Protein AF-A0A970T139-F1 (afdb_monomer_lite)

Sequence (99 aa):
MDFTPSQISKIIERIVCKEDGLNTILKLTLETLMKAKRTEYKHLTRDYSNGYRSRKAFGNKQMLELQAPHTRNGGLYPVILGLLKKPGTRSPELRLPFI

Foldseek 3Di:
DDDDPVRVVVVLVVQCPDVCSQVVVVQVVLQVVLVVVVVVVCVVPVFPQDAWDWDWFDTVVDIDTHTHGDGPVCLDDSVVSVVRDDPPDDDPDPPPPPD

Radius of gyration: 15.42 Å; chains: 1; bounding box: 31×28×39 Å

Structure (mmCIF, N/CA/C/O backbone):
data_AF-A0A970T139-F1
#
_entry.id   AF-A0A970T139-F1
#
loop_
_atom_site.group_PDB
_atom_site.id
_atom_site.type_symbol
_atom_site.label_atom_id
_atom_site.label_alt_id
_atom_site.label_comp_id
_atom_site.label_asym_id
_atom_site.label_entity_id
_atom_site.label_seq_id
_atom_site.pdbx_PDB_ins_code
_atom_site.Cartn_x
_atom_site.Cartn_y
_atom_site.Cartn_z
_atom_site.occupancy
_atom_site.B_iso_or_equiv
_atom_site.auth_seq_id
_atom_site.auth_comp_id
_atom_site.auth_asym_id
_atom_site.auth_atom_id
_atom_site.pdbx_PDB_model_num
ATOM 1 N N . MET A 1 1 ? 15.319 10.462 5.487 1.00 62.31 1 MET A N 1
ATOM 2 C CA . MET A 1 1 ? 15.300 10.303 6.954 1.00 62.31 1 MET A CA 1
ATOM 3 C C . MET A 1 1 ? 14.750 8.920 7.194 1.00 62.31 1 MET A C 1
ATOM 5 O O . MET A 1 1 ? 13.620 8.671 6.785 1.00 62.31 1 MET A O 1
ATOM 9 N N . ASP A 1 2 ? 15.564 8.028 7.746 1.00 83.25 2 ASP A N 1
ATOM 10 C CA . ASP A 1 2 ? 15.207 6.615 7.851 1.00 83.25 2 ASP A CA 1
ATOM 11 C C . ASP A 1 2 ? 14.676 6.347 9.258 1.00 83.25 2 ASP A C 1
ATOM 13 O O . ASP A 1 2 ? 15.354 6.602 10.253 1.00 83.25 2 ASP A O 1
ATOM 17 N N . PHE A 1 3 ? 13.424 5.898 9.344 1.00 90.25 3 PHE A N 1
ATOM 18 C CA . PHE A 1 3 ? 12.807 5.527 10.614 1.00 90.25 3 PHE A CA 1
ATOM 19 C C . PHE A 1 3 ? 13.277 4.135 11.032 1.00 90.25 3 PHE A C 1
ATOM 21 O O . PHE A 1 3 ? 13.355 3.223 10.207 1.00 90.25 3 PHE A O 1
ATOM 28 N N . THR A 1 4 ? 13.523 3.938 12.326 1.00 95.75 4 THR A N 1
ATOM 29 C CA . THR A 1 4 ? 13.760 2.588 12.849 1.00 95.75 4 THR A CA 1
ATOM 30 C C . THR A 1 4 ? 12.471 1.762 12.780 1.00 95.75 4 THR A C 1
ATOM 32 O O . THR A 1 4 ? 11.374 2.327 12.871 1.00 95.75 4 THR A O 1
ATOM 35 N N . PRO A 1 5 ? 12.552 0.421 12.705 1.00 92.94 5 PRO A N 1
ATOM 36 C CA . PRO A 1 5 ? 11.362 -0.431 12.727 1.00 92.94 5 PRO A CA 1
ATOM 37 C C . PRO A 1 5 ? 10.439 -0.148 13.923 1.00 92.94 5 PRO A C 1
ATOM 39 O O . PRO A 1 5 ? 9.222 -0.109 13.776 1.00 92.94 5 PRO A O 1
ATOM 42 N N . SER A 1 6 ? 11.012 0.148 15.096 1.00 94.50 6 SER A N 1
ATOM 43 C CA . SER A 1 6 ? 10.252 0.518 16.299 1.00 94.50 6 SER A CA 1
ATOM 44 C C . SER A 1 6 ? 9.479 1.834 16.133 1.00 94.50 6 SER A C 1
ATOM 46 O O . SER A 1 6 ? 8.323 1.938 16.546 1.00 94.50 6 SER A O 1
ATOM 48 N N . GLN A 1 7 ? 10.090 2.841 15.500 1.00 95.88 7 GLN A N 1
ATOM 49 C CA . GLN A 1 7 ? 9.423 4.111 15.206 1.00 95.88 7 GLN A CA 1
ATOM 50 C C . GLN A 1 7 ? 8.287 3.920 14.198 1.00 95.88 7 GLN A C 1
ATOM 52 O O . GLN A 1 7 ? 7.205 4.466 14.403 1.00 95.88 7 GLN A O 1
ATOM 57 N N . ILE A 1 8 ? 8.504 3.105 13.161 1.00 94.31 8 ILE A N 1
ATOM 58 C CA . ILE A 1 8 ? 7.476 2.768 12.167 1.00 94.31 8 ILE A CA 1
ATOM 59 C C . ILE A 1 8 ? 6.281 2.098 12.851 1.00 94.31 8 ILE A C 1
ATOM 61 O O . ILE A 1 8 ? 5.151 2.547 12.667 1.00 94.31 8 ILE A O 1
ATOM 65 N N . SER A 1 9 ? 6.519 1.092 13.696 1.00 94.56 9 SER A N 1
ATOM 66 C CA . SER A 1 9 ? 5.447 0.401 14.422 1.00 94.56 9 SER A CA 1
ATOM 67 C C . SER A 1 9 ? 4.630 1.352 15.296 1.00 94.56 9 SER A C 1
ATOM 69 O O . SER A 1 9 ? 3.404 1.334 15.227 1.00 94.56 9 SER A O 1
ATOM 71 N N . LYS A 1 10 ? 5.283 2.252 16.045 1.00 95.56 10 LYS A N 1
ATOM 72 C CA . LYS A 1 10 ? 4.585 3.262 16.864 1.00 95.56 10 LYS A CA 1
ATOM 73 C C . LYS A 1 10 ? 3.754 4.236 16.028 1.00 95.56 10 LYS A C 1
ATOM 75 O O . LYS A 1 10 ? 2.688 4.669 16.462 1.00 95.56 10 LYS A O 1
ATOM 80 N N . ILE A 1 11 ? 4.238 4.618 14.846 1.00 94.62 11 ILE A N 1
ATOM 81 C CA . ILE A 1 11 ? 3.490 5.485 13.927 1.00 94.62 11 ILE A CA 1
ATOM 82 C C . ILE A 1 11 ? 2.252 4.749 13.408 1.00 94.62 11 ILE A C 1
ATOM 84 O O . ILE A 1 11 ? 1.162 5.317 13.436 1.00 94.62 11 ILE A O 1
ATOM 88 N N . ILE A 1 12 ? 2.404 3.492 12.983 1.00 94.56 12 ILE A N 1
ATOM 89 C CA . ILE A 1 12 ? 1.291 2.669 12.497 1.00 94.56 12 ILE A CA 1
ATOM 90 C C . ILE A 1 12 ? 0.242 2.497 13.596 1.00 94.56 12 ILE A C 1
ATOM 92 O O . ILE A 1 12 ? -0.928 2.767 13.349 1.00 94.56 12 ILE A O 1
ATOM 96 N N . GLU A 1 13 ? 0.648 2.133 14.813 1.00 94.94 13 GLU A N 1
ATOM 97 C CA . GLU A 1 13 ? -0.250 1.975 15.963 1.00 94.94 13 GLU A CA 1
ATOM 98 C C . GLU A 1 13 ? -1.070 3.248 16.220 1.00 94.94 13 GLU A C 1
ATOM 100 O O . GLU A 1 13 ? -2.299 3.207 16.285 1.00 94.94 13 GLU A O 1
ATOM 105 N N . ARG A 1 14 ? -0.410 4.413 16.249 1.00 95.19 14 ARG A N 1
ATOM 106 C CA . ARG A 1 14 ? -1.086 5.711 16.411 1.00 95.19 14 ARG A CA 1
ATOM 107 C C . ARG A 1 14 ? -2.090 6.017 15.304 1.00 95.19 14 ARG A C 1
ATOM 109 O O . ARG A 1 14 ? -3.068 6.710 15.567 1.00 95.19 14 ARG A O 1
ATOM 116 N N . ILE A 1 15 ? -1.834 5.579 14.072 1.00 94.94 15 ILE A N 1
ATOM 117 C CA . ILE A 1 15 ? -2.753 5.788 12.947 1.00 94.94 15 ILE A CA 1
ATOM 118 C C . ILE A 1 15 ? -3.930 4.822 13.049 1.00 94.94 15 ILE A C 1
ATOM 120 O O . ILE A 1 15 ? -5.064 5.255 12.883 1.00 94.94 15 ILE A O 1
ATOM 124 N N . VAL A 1 16 ? -3.681 3.548 13.359 1.00 94.06 16 VAL A N 1
ATOM 125 C CA . VAL A 1 16 ? -4.719 2.512 13.466 1.00 94.06 16 VAL A CA 1
ATOM 126 C C . VAL A 1 16 ? -5.733 2.832 14.564 1.00 94.06 16 VAL A C 1
ATOM 128 O O . VAL A 1 16 ? -6.916 2.576 14.367 1.0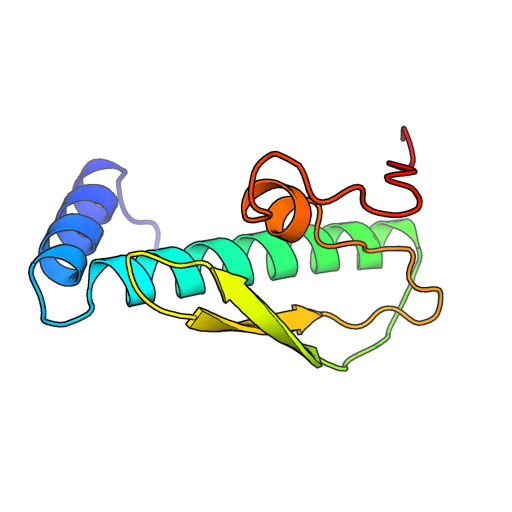0 94.06 16 VAL A O 1
ATOM 131 N N . CYS A 1 17 ? -5.302 3.436 15.675 1.00 93.62 17 CYS A N 1
ATOM 132 C CA . CYS A 1 17 ? -6.190 3.838 16.771 1.00 93.62 17 CYS A CA 1
ATOM 133 C C . CYS A 1 17 ? -7.122 5.021 16.438 1.00 93.62 17 CYS A C 1
ATOM 135 O O . CYS A 1 17 ? -7.995 5.342 17.241 1.00 93.62 17 CYS A O 1
ATOM 137 N N . LYS A 1 18 ? -6.946 5.694 15.293 1.00 93.62 18 LYS A N 1
ATOM 138 C CA . LYS A 1 18 ? -7.870 6.741 14.831 1.00 93.62 18 LYS A CA 1
ATOM 139 C C . LYS A 1 18 ? -9.095 6.128 14.156 1.00 93.62 18 LYS A C 1
ATOM 141 O O . LYS A 1 18 ? -9.075 4.981 13.709 1.00 93.62 18 LYS A O 1
ATOM 146 N N . GLU A 1 19 ? -10.146 6.929 14.021 1.00 90.25 19 GLU A N 1
ATOM 147 C CA . GLU A 1 19 ? -11.299 6.574 13.196 1.00 90.25 19 GLU A CA 1
ATOM 148 C C . GLU A 1 19 ? -10.854 6.240 11.763 1.00 90.25 19 GLU A C 1
ATOM 150 O O . GLU A 1 19 ? -10.028 6.939 11.176 1.00 90.25 19 GLU A O 1
ATOM 155 N N . ASP A 1 20 ? -11.344 5.116 11.237 1.00 88.38 20 ASP A N 1
ATOM 156 C CA . ASP A 1 20 ? -10.963 4.545 9.936 1.00 88.38 20 ASP A CA 1
ATOM 157 C C . ASP A 1 20 ? -9.445 4.309 9.725 1.00 88.38 20 ASP A C 1
ATOM 159 O O . ASP A 1 20 ? -8.953 4.113 8.606 1.00 88.38 20 ASP A O 1
ATOM 163 N N . GLY A 1 21 ? -8.671 4.276 10.816 1.00 91.12 21 GLY A N 1
ATOM 164 C CA . GLY A 1 21 ? -7.214 4.170 10.791 1.00 91.12 21 GLY A CA 1
ATOM 165 C C . GLY A 1 21 ? -6.700 2.896 10.123 1.00 91.12 21 GLY A C 1
ATOM 166 O O . GLY A 1 21 ? -5.753 2.931 9.334 1.00 91.12 21 GLY A O 1
ATOM 167 N N . LEU A 1 22 ? -7.365 1.766 10.379 1.00 89.00 22 LEU A N 1
ATOM 168 C CA . LEU A 1 22 ? -7.019 0.481 9.768 1.00 89.00 22 LEU A CA 1
ATOM 169 C C . LEU A 1 22 ? -7.170 0.513 8.240 1.00 89.00 22 LEU A C 1
ATOM 171 O O . LEU A 1 22 ? -6.279 0.068 7.520 1.00 89.00 22 LEU A O 1
ATOM 175 N N . ASN A 1 23 ? -8.274 1.065 7.737 1.00 89.38 23 ASN A N 1
ATOM 176 C CA . ASN A 1 23 ? -8.522 1.188 6.301 1.00 89.38 23 ASN A CA 1
ATOM 177 C C . ASN A 1 23 ? -7.558 2.175 5.641 1.00 89.38 23 ASN A C 1
ATOM 179 O O . ASN A 1 23 ? -7.093 1.926 4.528 1.00 89.38 23 ASN A O 1
ATOM 183 N N . THR A 1 24 ? -7.191 3.240 6.355 1.00 91.88 24 THR A N 1
ATOM 184 C CA . THR A 1 24 ? -6.166 4.196 5.925 1.00 91.88 24 THR A CA 1
ATOM 185 C C . THR A 1 24 ? -4.808 3.518 5.744 1.00 91.88 24 THR A C 1
ATOM 187 O O . THR A 1 24 ? -4.185 3.666 4.690 1.00 91.88 24 THR A O 1
ATOM 190 N N . ILE A 1 25 ? -4.361 2.731 6.730 1.00 92.38 25 ILE A N 1
ATOM 191 C CA . ILE A 1 25 ? -3.101 1.981 6.635 1.00 92.38 25 ILE A CA 1
ATOM 192 C C . ILE A 1 25 ? -3.166 0.959 5.507 1.00 92.38 25 ILE A C 1
ATOM 194 O O . ILE A 1 25 ? -2.262 0.933 4.677 1.00 92.38 25 ILE A O 1
ATOM 198 N N . LEU A 1 26 ? -4.246 0.175 5.421 1.00 88.12 26 LEU A N 1
ATOM 199 C CA . LEU A 1 26 ? -4.426 -0.788 4.336 1.00 88.12 26 LEU A CA 1
ATOM 200 C C . LEU A 1 26 ? -4.304 -0.098 2.976 1.00 88.12 26 LEU A C 1
ATOM 202 O O . LEU A 1 26 ? -3.474 -0.498 2.167 1.00 88.12 26 LEU A O 1
ATOM 206 N N . LYS A 1 27 ? -5.047 0.986 2.738 1.00 88.75 27 LYS A N 1
ATOM 207 C CA . LYS A 1 27 ? -4.954 1.764 1.498 1.00 88.75 27 LYS A CA 1
ATOM 208 C C . LYS A 1 27 ? -3.522 2.213 1.203 1.00 88.75 27 LYS A C 1
ATOM 210 O O . LYS A 1 27 ? -3.016 1.934 0.115 1.00 88.75 27 LYS A O 1
ATOM 215 N N . LEU A 1 28 ? -2.863 2.849 2.172 1.00 91.06 28 LEU A N 1
ATOM 216 C CA . LEU A 1 28 ? -1.505 3.369 2.014 1.00 91.06 28 LEU A CA 1
ATOM 217 C C . LEU A 1 28 ? -0.511 2.254 1.666 1.00 91.06 28 LEU A C 1
ATOM 219 O O . LEU A 1 28 ? 0.299 2.405 0.749 1.00 91.06 28 LEU A O 1
ATOM 223 N N . THR A 1 29 ? -0.576 1.127 2.375 1.00 88.88 29 THR A N 1
ATOM 224 C CA . THR A 1 29 ? 0.307 -0.019 2.151 1.00 88.88 29 THR A CA 1
ATOM 225 C C . THR A 1 29 ? 0.117 -0.578 0.747 1.00 88.88 29 THR A C 1
ATOM 227 O O . THR A 1 29 ? 1.096 -0.767 0.025 1.00 88.88 29 THR A O 1
ATOM 230 N N . LEU A 1 30 ? -1.129 -0.791 0.319 1.00 86.31 30 LEU A N 1
ATOM 231 C CA . LEU A 1 30 ? -1.435 -1.349 -0.999 1.00 86.31 30 LEU A CA 1
ATOM 232 C C . LEU A 1 30 ? -0.955 -0.417 -2.120 1.00 86.31 30 LEU A C 1
ATOM 234 O O . LEU A 1 30 ? -0.303 -0.872 -3.059 1.00 86.31 30 LEU A O 1
ATOM 238 N N . GLU A 1 31 ? -1.229 0.885 -2.015 1.00 87.81 31 GLU A N 1
ATOM 239 C CA . GLU A 1 31 ? -0.784 1.884 -2.995 1.00 87.81 31 GLU A CA 1
ATOM 240 C C . GLU A 1 31 ? 0.742 1.996 -3.054 1.00 87.81 31 GLU A C 1
ATOM 242 O O . GLU A 1 31 ? 1.320 2.031 -4.144 1.00 87.81 31 GLU A O 1
ATOM 247 N N . THR A 1 32 ? 1.412 1.969 -1.900 1.00 89.44 32 THR A N 1
ATOM 248 C CA . THR A 1 32 ? 2.879 2.023 -1.817 1.00 89.44 32 THR A CA 1
ATOM 249 C C . THR A 1 32 ? 3.517 0.801 -2.468 1.00 89.44 32 THR A C 1
ATOM 251 O O . THR A 1 32 ? 4.439 0.939 -3.273 1.00 89.44 32 THR A O 1
ATOM 254 N N . LEU A 1 33 ? 2.996 -0.393 -2.184 1.00 86.38 33 LEU A N 1
ATOM 255 C CA . LEU A 1 33 ? 3.481 -1.627 -2.794 1.00 86.38 33 LEU A CA 1
ATOM 256 C C . LEU A 1 33 ? 3.257 -1.639 -4.316 1.00 86.38 33 LEU A C 1
ATOM 258 O O . LEU A 1 33 ? 4.158 -2.009 -5.072 1.00 86.38 33 LEU A O 1
ATOM 262 N N . MET A 1 34 ? 2.087 -1.189 -4.785 1.00 84.88 34 MET A N 1
ATOM 263 C CA . MET A 1 34 ? 1.807 -1.048 -6.219 1.00 84.88 34 MET A CA 1
ATOM 264 C C . MET A 1 34 ? 2.770 -0.063 -6.892 1.00 84.88 34 MET A C 1
ATOM 266 O O . MET A 1 34 ? 3.267 -0.335 -7.986 1.00 84.88 34 MET A O 1
ATOM 270 N N . LYS A 1 35 ? 3.070 1.063 -6.237 1.00 86.69 35 LYS A N 1
ATOM 271 C CA . LYS A 1 35 ? 4.025 2.062 -6.727 1.00 86.69 35 LYS A CA 1
ATOM 272 C C . LYS A 1 35 ? 5.447 1.503 -6.798 1.00 86.69 35 LYS A C 1
ATOM 274 O O . LYS A 1 35 ? 6.113 1.697 -7.810 1.00 86.69 35 LYS A O 1
ATOM 279 N N . ALA A 1 36 ? 5.890 0.770 -5.776 1.00 86.94 36 ALA A N 1
ATOM 280 C CA . ALA A 1 36 ? 7.200 0.120 -5.771 1.00 86.94 36 ALA A CA 1
ATOM 281 C C . ALA A 1 36 ? 7.338 -0.865 -6.943 1.00 86.94 36 ALA A C 1
ATOM 283 O O . ALA A 1 36 ? 8.280 -0.768 -7.731 1.00 86.94 36 ALA A O 1
ATOM 284 N N . LYS A 1 37 ? 6.334 -1.732 -7.138 1.00 84.38 37 LYS A N 1
ATOM 285 C CA . LYS A 1 37 ? 6.298 -2.665 -8.273 1.00 84.38 37 LYS A CA 1
ATOM 286 C C . LYS A 1 37 ? 6.232 -1.954 -9.625 1.00 84.38 37 LYS A C 1
ATOM 288 O O . LYS A 1 37 ? 6.847 -2.409 -10.584 1.00 84.38 37 LYS A O 1
ATOM 293 N N . ARG A 1 38 ? 5.546 -0.811 -9.721 1.00 85.38 38 ARG A N 1
ATOM 294 C CA . ARG A 1 38 ? 5.534 0.007 -10.944 1.00 85.38 38 ARG A CA 1
ATOM 295 C C . ARG A 1 38 ? 6.913 0.560 -11.291 1.00 85.38 38 ARG A C 1
ATOM 297 O O . ARG A 1 38 ? 7.244 0.600 -12.479 1.00 85.38 38 ARG A O 1
ATOM 304 N N . THR A 1 39 ? 7.676 1.004 -10.295 1.00 86.69 39 THR A N 1
ATOM 305 C CA . THR A 1 39 ? 9.049 1.488 -10.487 1.00 86.69 39 THR A CA 1
ATOM 306 C C . THR A 1 39 ? 9.927 0.365 -11.026 1.00 86.69 39 THR A C 1
ATOM 308 O O . THR A 1 39 ? 10.551 0.537 -12.067 1.00 86.69 39 THR A O 1
ATOM 311 N N . GLU A 1 40 ? 9.886 -0.811 -10.401 1.00 85.69 40 GLU A N 1
ATOM 312 C CA . GLU A 1 40 ? 10.594 -2.009 -10.870 1.00 85.69 40 GLU A CA 1
ATOM 313 C C . GLU A 1 40 ? 10.199 -2.373 -12.315 1.00 85.69 40 GLU A C 1
ATOM 315 O O . GLU A 1 40 ? 11.051 -2.488 -13.198 1.00 85.69 40 GLU A O 1
ATOM 320 N N . TYR A 1 41 ? 8.894 -2.415 -12.604 1.00 84.12 41 TYR A N 1
ATOM 321 C CA . TYR A 1 41 ? 8.369 -2.690 -13.943 1.00 84.12 41 TYR A CA 1
ATOM 322 C C . TYR A 1 41 ? 8.828 -1.662 -14.987 1.00 84.12 41 TYR A C 1
ATOM 324 O O . TYR A 1 41 ? 9.129 -2.031 -16.122 1.00 84.12 41 TYR A O 1
ATOM 332 N N . LYS A 1 42 ? 8.918 -0.373 -14.620 1.00 85.38 42 LYS A N 1
ATOM 333 C CA . LYS A 1 42 ? 9.443 0.690 -15.495 1.00 85.38 42 LYS A CA 1
ATOM 334 C C . LYS A 1 42 ? 10.872 0.385 -15.925 1.00 85.38 42 LYS A C 1
ATOM 336 O O . LYS A 1 42 ? 11.188 0.540 -17.101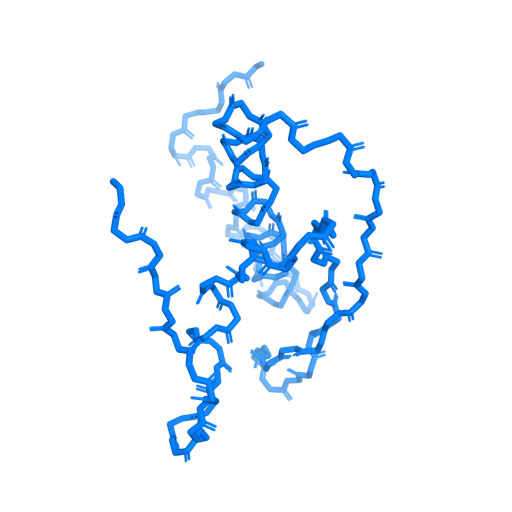 1.00 85.38 42 LYS A O 1
ATOM 341 N N . HIS A 1 43 ? 11.718 -0.017 -14.979 1.00 85.12 43 HIS A N 1
ATOM 342 C CA . HIS A 1 43 ? 13.120 -0.315 -15.254 1.00 85.12 43 HIS A CA 1
ATOM 343 C C . HIS A 1 43 ? 13.264 -1.518 -16.187 1.00 85.12 43 HIS A C 1
ATOM 345 O O . HIS A 1 43 ? 14.055 -1.456 -17.125 1.00 85.12 43 HIS A O 1
ATOM 351 N N . LEU A 1 44 ? 12.453 -2.560 -15.987 1.00 85.69 44 LEU A N 1
ATOM 352 C CA . LEU A 1 44 ? 12.521 -3.782 -16.786 1.00 85.69 44 LEU A CA 1
ATOM 353 C C . LEU A 1 44 ? 11.972 -3.609 -18.211 1.00 85.69 44 LEU A C 1
ATOM 355 O O . LEU A 1 44 ? 12.550 -4.111 -19.169 1.00 85.69 44 LEU A O 1
ATOM 359 N N . THR A 1 45 ? 10.853 -2.899 -18.361 1.00 83.94 45 THR A N 1
ATOM 360 C CA . THR A 1 45 ? 10.100 -2.855 -19.631 1.00 83.94 45 THR A CA 1
ATOM 361 C C . THR A 1 45 ? 10.252 -1.552 -20.407 1.00 83.94 45 THR A C 1
ATOM 363 O O . THR A 1 45 ? 9.765 -1.449 -21.531 1.00 83.94 45 THR A O 1
ATOM 366 N N . ARG A 1 46 ? 10.887 -0.534 -19.809 1.00 84.38 46 ARG A N 1
ATOM 367 C CA . ARG A 1 46 ? 10.904 0.847 -20.322 1.00 84.38 46 ARG A CA 1
ATOM 368 C C . ARG A 1 46 ? 9.490 1.396 -20.580 1.00 84.38 46 ARG A C 1
ATOM 370 O O . ARG A 1 46 ? 9.293 2.258 -21.432 1.00 84.38 46 ARG A O 1
ATOM 377 N N . ASP A 1 47 ? 8.490 0.924 -19.831 1.00 82.19 47 ASP A N 1
ATOM 378 C CA . ASP A 1 47 ? 7.135 1.479 -19.867 1.00 82.19 47 ASP A CA 1
ATOM 379 C C . ASP A 1 47 ? 7.113 2.851 -19.160 1.00 82.19 47 ASP A C 1
ATOM 381 O O . ASP A 1 47 ? 7.208 2.935 -17.930 1.00 82.19 47 ASP A O 1
ATOM 385 N N . TYR A 1 48 ? 6.946 3.930 -19.935 1.00 81.19 48 TYR A N 1
ATOM 386 C CA . TYR A 1 48 ? 6.848 5.327 -19.472 1.00 81.19 48 TYR A CA 1
ATOM 387 C C . TYR A 1 48 ? 5.402 5.824 -19.261 1.00 81.19 48 TYR A C 1
ATOM 389 O O . TYR A 1 48 ? 5.147 7.027 -19.272 1.00 81.19 48 TYR A O 1
ATOM 397 N N . SER A 1 49 ? 4.428 4.928 -19.087 1.00 77.94 49 SER A N 1
ATOM 398 C CA . SER A 1 49 ? 3.043 5.303 -18.769 1.00 77.94 49 SER A CA 1
ATOM 399 C C . SER A 1 49 ? 2.957 6.015 -17.419 1.00 77.94 49 SER A C 1
ATOM 401 O O . SER A 1 49 ? 3.424 5.484 -16.414 1.00 77.94 49 SER A O 1
ATOM 403 N N . ASN A 1 50 ? 2.299 7.174 -17.375 1.00 72.19 50 ASN A N 1
ATOM 404 C CA . ASN A 1 50 ? 2.241 8.023 -16.176 1.00 72.19 50 ASN A CA 1
ATOM 405 C C . ASN A 1 50 ? 0.831 8.135 -15.561 1.00 72.19 50 ASN A C 1
ATOM 407 O O . ASN A 1 50 ? 0.567 9.038 -14.775 1.00 72.19 50 ASN A O 1
ATOM 411 N N . GLY A 1 51 ? -0.088 7.238 -15.925 1.00 81.69 51 GLY A N 1
ATOM 412 C CA . GLY A 1 51 ? -1.467 7.262 -15.433 1.00 81.69 51 GLY A CA 1
ATOM 413 C C . GLY A 1 51 ? -1.678 6.449 -14.154 1.00 81.69 51 GLY A C 1
ATOM 414 O O . GLY A 1 51 ? -0.944 5.500 -13.883 1.00 81.69 51 GLY A O 1
ATOM 415 N N . TYR A 1 52 ? -2.746 6.771 -13.428 1.00 83.81 52 TYR A N 1
ATOM 416 C CA . TYR A 1 52 ? -3.329 5.932 -12.380 1.00 83.81 52 TYR A CA 1
ATOM 417 C C . TYR A 1 52 ? -4.776 5.602 -12.747 1.00 83.81 52 TYR A C 1
ATOM 419 O O . TYR A 1 52 ? -5.426 6.339 -13.490 1.00 83.81 52 TYR A O 1
ATOM 427 N N . ARG A 1 53 ? -5.279 4.468 -12.261 1.00 83.69 53 ARG A N 1
ATOM 428 C CA . ARG A 1 53 ? -6.682 4.076 -12.391 1.00 83.69 53 ARG A CA 1
ATOM 429 C C . ARG A 1 53 ? -7.258 3.766 -11.021 1.00 83.69 53 ARG A C 1
ATOM 431 O O . ARG A 1 53 ? -6.692 2.954 -10.287 1.00 83.69 53 ARG A O 1
ATOM 438 N N . SER A 1 54 ? -8.431 4.329 -10.745 1.00 83.69 54 SER A N 1
ATOM 439 C CA . SER A 1 54 ? -9.209 3.968 -9.566 1.00 83.69 54 SER A CA 1
ATOM 440 C C . SER A 1 54 ? -9.578 2.483 -9.605 1.00 83.69 54 SER A C 1
ATOM 442 O O . SER A 1 54 ? -10.046 1.938 -10.618 1.00 83.69 54 SER A O 1
ATOM 444 N N . ARG A 1 55 ? -9.340 1.814 -8.482 1.00 82.75 55 ARG A N 1
ATOM 445 C CA . ARG A 1 55 ? -9.669 0.414 -8.231 1.00 82.75 55 ARG A CA 1
ATOM 446 C C . ARG A 1 55 ? -10.378 0.303 -6.896 1.00 82.75 55 ARG A C 1
ATOM 448 O O . ARG A 1 55 ? -10.038 0.997 -5.948 1.00 82.75 55 ARG A O 1
ATOM 455 N N . LYS A 1 56 ? -11.366 -0.583 -6.843 1.00 82.38 56 LYS A N 1
ATOM 456 C CA . LYS A 1 56 ? -12.117 -0.880 -5.628 1.00 82.38 56 LYS A CA 1
ATOM 457 C C . LYS A 1 56 ? -11.611 -2.194 -5.046 1.00 82.38 56 LYS A C 1
ATOM 459 O O . LYS A 1 56 ? -11.448 -3.162 -5.789 1.00 82.38 56 LYS A O 1
ATOM 464 N N . ALA A 1 57 ? -11.346 -2.214 -3.748 1.00 77.38 57 ALA A N 1
ATOM 465 C CA . ALA A 1 57 ? -10.957 -3.411 -3.008 1.00 77.38 57 ALA A CA 1
ATOM 466 C C . ALA A 1 57 ? -11.745 -3.508 -1.700 1.00 77.38 57 ALA A C 1
ATOM 468 O O . ALA A 1 57 ? -12.255 -2.505 -1.210 1.00 77.38 57 ALA A O 1
ATOM 469 N N . PHE A 1 58 ? -11.856 -4.704 -1.128 1.00 77.81 58 PHE A N 1
ATOM 470 C CA . PHE A 1 58 ? -12.477 -4.870 0.183 1.00 77.81 58 PHE A CA 1
ATOM 471 C C . PHE A 1 58 ? -11.457 -4.541 1.276 1.00 77.81 58 PHE A C 1
ATOM 473 O O . PHE A 1 58 ? -10.399 -5.162 1.345 1.00 77.81 58 PHE A O 1
ATOM 480 N N . GLY A 1 59 ? -11.768 -3.539 2.095 1.00 77.00 59 GLY A N 1
ATOM 481 C CA . GLY A 1 59 ? -11.060 -3.235 3.335 1.00 77.00 59 GLY A CA 1
ATOM 482 C C . GLY A 1 59 ? -11.757 -3.859 4.540 1.00 77.00 59 GLY A C 1
ATOM 483 O O . GLY A 1 59 ? -12.608 -4.743 4.413 1.00 77.00 59 GLY A O 1
ATOM 484 N N . ASN A 1 60 ? -11.430 -3.365 5.731 1.00 78.38 60 ASN A N 1
ATOM 485 C CA . ASN A 1 60 ? -12.130 -3.746 6.947 1.00 78.38 60 ASN A CA 1
ATOM 486 C C . ASN A 1 60 ? -13.545 -3.155 6.934 1.00 78.38 60 ASN A C 1
ATOM 488 O O . ASN A 1 60 ? -13.713 -1.945 7.078 1.00 78.38 60 ASN A O 1
ATOM 492 N N . LYS A 1 61 ? -14.554 -4.021 6.764 1.00 79.62 61 LYS A N 1
ATOM 493 C CA . LYS A 1 61 ? -15.999 -3.709 6.797 1.00 79.62 61 LYS A CA 1
ATOM 494 C C . LYS A 1 61 ? -16.503 -2.713 5.736 1.00 79.62 61 LYS A C 1
ATOM 496 O O . LYS A 1 61 ? -17.708 -2.512 5.647 1.00 79.62 61 LYS A O 1
ATOM 501 N N . GLN A 1 62 ? -15.628 -2.147 4.904 1.00 82.06 62 GLN A N 1
ATOM 502 C CA . GLN A 1 62 ? -15.982 -1.191 3.851 1.00 82.06 62 GLN A CA 1
ATOM 503 C C . GLN A 1 62 ? -15.155 -1.389 2.578 1.00 82.06 62 GLN A C 1
ATOM 505 O O . GLN A 1 62 ? -14.170 -2.129 2.553 1.00 82.06 62 GLN A O 1
ATOM 510 N N . MET A 1 63 ? -15.560 -0.714 1.504 1.00 83.06 63 MET A N 1
ATOM 511 C CA . MET A 1 63 ? -14.837 -0.717 0.236 1.00 83.06 63 MET A CA 1
ATOM 512 C C . MET A 1 63 ? -13.768 0.380 0.227 1.00 83.06 63 MET A C 1
ATOM 514 O O . MET A 1 63 ? -14.046 1.528 0.554 1.00 83.06 63 MET A O 1
ATOM 518 N N . LEU A 1 64 ? -12.548 0.024 -0.165 1.00 83.94 64 LEU A N 1
ATOM 519 C CA . LEU A 1 64 ? -11.427 0.940 -0.346 1.00 83.94 64 LEU A CA 1
ATOM 520 C C . LEU A 1 64 ? -11.354 1.389 -1.800 1.00 83.94 64 LEU A C 1
ATOM 522 O O . LEU A 1 64 ? -11.401 0.561 -2.713 1.00 83.94 64 LEU A O 1
ATOM 526 N N . GLU A 1 65 ? -11.157 2.687 -2.003 1.00 87.94 65 GLU A N 1
ATOM 527 C CA . GLU A 1 65 ? -10.801 3.251 -3.302 1.00 87.94 65 GLU A CA 1
ATOM 528 C C . GLU A 1 65 ? -9.292 3.483 -3.371 1.00 87.94 65 GLU A C 1
ATOM 530 O O . GLU A 1 65 ? -8.738 4.308 -2.638 1.00 87.94 65 GLU A O 1
ATOM 535 N N . LEU A 1 66 ? -8.642 2.728 -4.252 1.00 85.94 66 LEU A N 1
ATOM 536 C CA . LEU A 1 66 ? -7.199 2.660 -4.442 1.00 85.94 66 LEU A CA 1
ATOM 537 C C . LEU A 1 66 ? -6.805 3.273 -5.785 1.00 85.94 66 LEU A C 1
ATOM 539 O O . LEU A 1 66 ? -7.500 3.082 -6.786 1.00 85.94 66 LEU A O 1
ATOM 543 N N . GLN A 1 67 ? -5.645 3.917 -5.837 1.00 86.94 67 GLN A N 1
ATOM 544 C CA . GLN A 1 67 ? -5.027 4.377 -7.079 1.00 86.94 67 GLN A CA 1
ATOM 545 C C . GLN A 1 67 ? -3.977 3.375 -7.564 1.00 86.94 67 GLN A C 1
ATOM 547 O O . GLN A 1 67 ? -2.846 3.333 -7.082 1.00 86.94 67 GLN A O 1
ATOM 552 N N . ALA A 1 68 ? -4.348 2.552 -8.547 1.00 83.50 68 ALA A N 1
ATOM 553 C CA . ALA A 1 68 ? -3.439 1.579 -9.144 1.00 83.50 68 ALA A CA 1
ATOM 554 C C . ALA A 1 68 ? -2.671 2.202 -10.325 1.00 83.50 68 ALA A C 1
ATOM 556 O O . ALA A 1 68 ? -3.299 2.809 -11.198 1.00 83.50 68 ALA A O 1
ATOM 557 N N . PRO A 1 69 ? -1.341 2.036 -10.416 1.00 84.12 69 PRO A N 1
ATOM 558 C CA . PRO A 1 69 ? -0.564 2.521 -11.550 1.00 84.12 69 PRO A CA 1
ATOM 559 C C . PRO A 1 69 ? -1.022 1.901 -12.873 1.00 84.12 69 PRO A C 1
ATOM 561 O O . PRO A 1 69 ? -1.315 0.708 -12.959 1.00 84.12 69 PRO A O 1
ATOM 564 N N . HIS A 1 70 ? -1.052 2.711 -13.926 1.00 81.25 70 HIS A N 1
ATOM 565 C CA . HIS A 1 70 ? -1.365 2.269 -15.277 1.00 81.25 70 HIS A CA 1
ATOM 566 C C . HIS A 1 70 ? -0.098 1.807 -16.011 1.00 81.25 70 HIS A C 1
ATOM 568 O O . HIS A 1 70 ? 0.974 2.399 -15.872 1.00 81.25 70 HIS A O 1
ATOM 574 N N . THR A 1 71 ? -0.246 0.763 -16.824 1.00 76.56 71 THR A N 1
ATOM 575 C CA . THR A 1 71 ? 0.758 0.276 -17.777 1.00 76.56 71 THR A CA 1
ATOM 576 C C . THR A 1 71 ? 0.122 0.157 -19.155 1.00 76.56 71 THR A C 1
ATOM 578 O O . THR A 1 71 ? -1.071 -0.146 -19.255 1.00 76.56 71 THR A O 1
ATOM 581 N N . ARG A 1 72 ? 0.904 0.409 -20.210 1.00 73.38 72 ARG A N 1
ATOM 582 C CA . ARG A 1 72 ? 0.418 0.440 -21.605 1.00 73.38 72 ARG A CA 1
ATOM 583 C C . ARG A 1 72 ? -0.146 -0.905 -22.044 1.00 73.38 72 ARG A C 1
ATOM 585 O O . ARG A 1 72 ? -1.194 -0.955 -22.674 1.00 73.38 72 ARG A O 1
ATOM 592 N N . ASN A 1 73 ? 0.520 -1.982 -21.638 1.00 69.38 73 ASN A N 1
ATOM 593 C CA . ASN A 1 73 ? 0.199 -3.336 -22.084 1.00 69.38 73 ASN A CA 1
ATOM 594 C C . ASN A 1 73 ? -0.508 -4.163 -21.000 1.00 69.38 73 ASN A C 1
ATOM 596 O O . ASN A 1 73 ? -0.617 -5.376 -21.128 1.00 69.38 73 ASN A O 1
ATOM 600 N N . GLY A 1 74 ? -0.929 -3.538 -19.892 1.00 67.81 74 GLY A N 1
ATOM 601 C CA . GLY A 1 74 ? -1.555 -4.252 -18.774 1.00 67.81 74 GLY A CA 1
ATOM 602 C C . GLY A 1 74 ? -0.634 -5.246 -18.050 1.00 67.81 74 GLY A C 1
ATOM 603 O O . GLY A 1 74 ? -1.118 -6.022 -17.233 1.00 67.81 74 GLY A O 1
ATOM 604 N N . GLY A 1 75 ? 0.679 -5.221 -18.310 1.00 63.72 75 GLY A N 1
ATOM 605 C CA . GLY A 1 75 ? 1.643 -6.187 -17.765 1.00 63.72 75 GLY A CA 1
ATOM 606 C C . GLY A 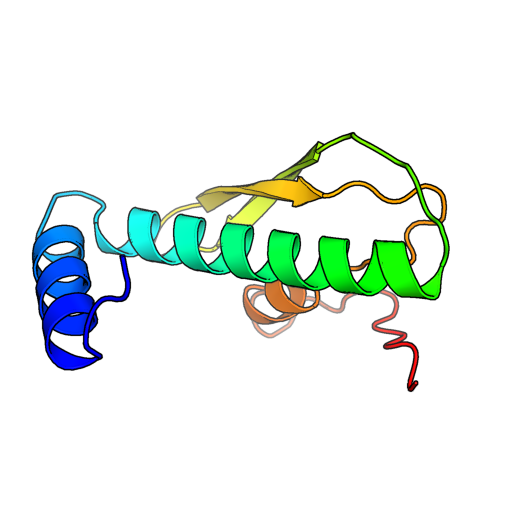1 75 ? 1.962 -6.011 -16.278 1.00 63.72 75 GLY A C 1
ATOM 607 O O . GLY A 1 75 ? 2.645 -6.847 -15.695 1.00 63.72 75 GLY A O 1
ATOM 608 N N . LEU A 1 76 ? 1.447 -4.952 -15.649 1.00 66.81 76 LEU A N 1
ATOM 609 C CA . LEU A 1 76 ? 1.425 -4.808 -14.197 1.00 66.81 76 LEU A CA 1
ATOM 610 C C . LEU A 1 76 ? 0.001 -5.063 -13.699 1.00 66.81 76 LEU A C 1
ATOM 612 O O . LEU A 1 76 ? -0.788 -4.129 -13.533 1.00 66.81 76 LEU A O 1
ATOM 616 N N . TYR A 1 77 ? -0.330 -6.329 -13.445 1.00 65.50 77 TYR A N 1
ATOM 617 C CA . TYR A 1 77 ? -1.474 -6.628 -12.594 1.00 65.50 77 TYR A CA 1
ATOM 618 C C . TYR A 1 77 ? -1.068 -6.332 -11.151 1.00 65.50 77 TYR A C 1
ATOM 620 O O . TYR A 1 77 ? -0.034 -6.837 -10.702 1.00 65.50 77 TYR A O 1
ATOM 628 N N . PRO A 1 78 ? -1.840 -5.548 -10.387 1.00 63.94 78 PRO A N 1
ATOM 629 C CA . PRO A 1 78 ? -1.592 -5.424 -8.966 1.00 63.94 78 PRO A CA 1
ATOM 630 C C . PRO A 1 78 ? -1.869 -6.783 -8.320 1.00 63.94 78 PRO A C 1
ATOM 632 O O . PRO A 1 78 ? -3.003 -7.089 -7.965 1.00 63.94 78 PRO A O 1
ATOM 635 N N . VAL A 1 79 ? -0.840 -7.621 -8.184 1.00 58.16 79 VAL A N 1
ATOM 636 C CA . VAL A 1 79 ? -0.907 -8.949 -7.539 1.00 58.16 79 VAL A CA 1
ATOM 637 C C . VAL A 1 79 ? -1.609 -8.851 -6.180 1.00 58.16 79 VAL A C 1
ATOM 639 O O . VAL A 1 79 ? -2.403 -9.698 -5.788 1.00 58.16 79 VAL A O 1
ATOM 642 N N . ILE A 1 80 ? -1.407 -7.713 -5.528 1.00 60.72 80 ILE A N 1
ATOM 643 C CA . ILE A 1 80 ? -1.994 -7.295 -4.264 1.00 60.72 80 ILE A CA 1
ATOM 644 C C . ILE A 1 80 ? -3.526 -7.139 -4.298 1.00 60.72 80 ILE A C 1
ATOM 646 O O . ILE A 1 80 ? -4.185 -7.455 -3.313 1.00 60.72 80 ILE A O 1
ATOM 650 N N . LEU A 1 81 ? -4.131 -6.737 -5.421 1.00 63.66 81 LEU A N 1
ATOM 651 C CA . LEU A 1 81 ? -5.595 -6.756 -5.570 1.00 63.66 81 LEU A CA 1
ATOM 652 C C . LEU A 1 81 ? -6.141 -8.188 -5.655 1.00 63.66 81 LEU A C 1
ATOM 654 O O . LEU A 1 81 ? -7.306 -8.412 -5.336 1.00 63.66 81 LEU A O 1
ATOM 658 N N . GLY A 1 82 ? -5.313 -9.156 -6.059 1.00 62.34 82 GLY A N 1
ATOM 659 C CA . GLY A 1 82 ? -5.642 -10.579 -5.983 1.00 62.34 82 GLY A CA 1
ATOM 660 C C . GLY A 1 82 ? -5.775 -11.076 -4.540 1.00 62.34 82 GLY A C 1
ATOM 661 O O . GLY A 1 82 ? -6.638 -11.905 -4.275 1.00 62.34 82 GLY A O 1
ATOM 662 N N . LEU A 1 83 ? -4.996 -10.515 -3.607 1.00 56.97 83 LEU A N 1
ATOM 663 C CA . LEU A 1 83 ? -5.011 -10.881 -2.183 1.00 56.97 83 LEU A CA 1
ATOM 664 C C . LEU A 1 83 ? -6.252 -10.366 -1.435 1.00 56.97 83 LEU A C 1
ATOM 666 O O . LEU A 1 83 ? -6.639 -10.939 -0.425 1.00 56.97 83 LEU A O 1
ATOM 670 N N . LEU A 1 84 ? -6.885 -9.299 -1.933 1.00 58.88 84 LEU A N 1
ATOM 671 C CA . LEU A 1 84 ? -8.083 -8.692 -1.331 1.00 58.88 84 LEU A CA 1
ATOM 672 C C . LEU A 1 84 ? -9.395 -9.174 -1.960 1.00 58.88 84 LEU A C 1
ATOM 674 O O . LEU A 1 84 ? -10.474 -8.670 -1.632 1.00 58.88 84 LEU A O 1
ATOM 678 N N . LYS A 1 85 ? -9.331 -10.123 -2.900 1.00 58.91 85 LYS A N 1
ATOM 679 C CA . LYS A 1 85 ? -10.532 -10.753 -3.447 1.00 58.91 85 LYS A CA 1
ATOM 680 C C . LYS A 1 85 ? -11.090 -11.746 -2.435 1.00 58.91 85 LYS A C 1
ATOM 682 O O . LYS A 1 85 ? -10.351 -12.530 -1.848 1.00 58.91 85 LYS A O 1
ATOM 687 N N . LYS A 1 86 ? -12.416 -11.727 -2.262 1.00 51.09 86 LYS A N 1
ATOM 688 C CA . LYS A 1 86 ? -13.126 -12.741 -1.475 1.00 51.09 86 LYS A CA 1
ATOM 689 C C . LYS A 1 86 ? -12.731 -14.145 -1.964 1.00 51.09 86 LYS A C 1
ATOM 691 O O . LYS A 1 86 ? -12.681 -14.357 -3.182 1.00 51.09 86 LYS A O 1
ATOM 696 N N . PRO A 1 87 ? -12.507 -15.110 -1.055 1.00 43.62 87 PRO A N 1
ATOM 697 C CA . PRO A 1 87 ? -1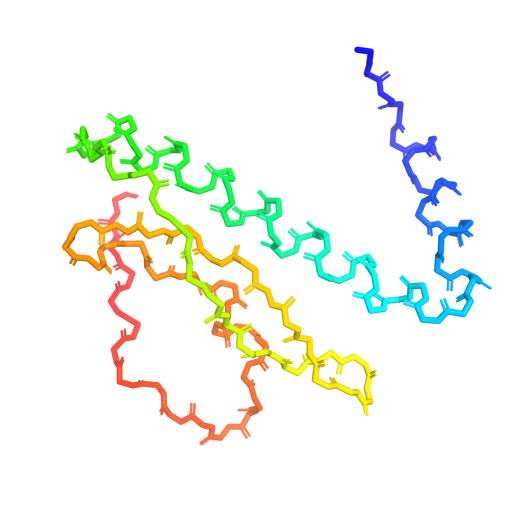2.339 -16.502 -1.449 1.00 43.62 87 PRO A CA 1
ATOM 698 C C . PRO A 1 87 ? -13.576 -16.942 -2.248 1.00 43.62 87 PRO A C 1
ATOM 700 O O . PRO A 1 87 ? -14.702 -16.828 -1.769 1.00 43.62 87 PRO A O 1
ATOM 703 N N . GLY A 1 88 ? -13.362 -17.363 -3.499 1.00 51.44 88 GLY A N 1
ATOM 704 C CA . GLY A 1 88 ? -14.417 -17.793 -4.428 1.00 51.44 88 GLY A CA 1
ATOM 705 C C . GLY A 1 88 ? -14.539 -16.969 -5.716 1.00 51.44 88 GLY A C 1
ATOM 706 O O . GLY A 1 88 ? -15.088 -17.463 -6.699 1.00 51.44 88 GLY A O 1
ATOM 707 N N . THR A 1 89 ? -13.978 -15.757 -5.780 1.00 47.94 89 THR A N 1
ATOM 708 C CA . THR A 1 89 ? -14.012 -14.953 -7.013 1.00 47.94 89 THR A CA 1
ATOM 709 C C . THR A 1 89 ? -12.865 -15.356 -7.946 1.00 47.94 89 THR A C 1
ATOM 711 O O . THR A 1 89 ? -11.744 -14.854 -7.825 1.00 47.94 89 THR A O 1
ATOM 714 N N . ARG A 1 90 ? -13.124 -16.272 -8.894 1.00 40.97 90 ARG A N 1
ATOM 715 C CA . ARG A 1 90 ? -12.154 -16.633 -9.945 1.00 40.97 90 ARG A CA 1
ATOM 716 C C . ARG A 1 90 ? -11.781 -15.384 -10.745 1.00 40.97 90 ARG A C 1
ATOM 718 O O . ARG A 1 90 ? -12.633 -14.722 -11.329 1.00 40.97 90 ARG A O 1
ATOM 725 N N . SER A 1 91 ? -10.496 -15.054 -10.744 1.00 45.50 91 SER A N 1
ATOM 726 C CA . SER A 1 91 ? -9.940 -14.006 -11.600 1.00 45.50 91 SER A CA 1
ATOM 727 C C . SER A 1 91 ? -9.521 -14.657 -12.914 1.00 45.50 91 SER A C 1
ATOM 729 O O . SER A 1 91 ? -8.828 -15.673 -12.840 1.00 45.50 91 SER A O 1
ATOM 731 N N . PRO A 1 92 ? -9.897 -14.129 -14.091 1.00 40.72 92 PRO A N 1
ATOM 732 C CA . PRO A 1 92 ? -9.291 -14.595 -15.324 1.00 40.72 92 PRO A CA 1
ATOM 733 C C . PRO A 1 92 ? -7.812 -14.187 -15.280 1.00 40.72 92 PRO A C 1
ATOM 735 O O . PRO A 1 92 ? -7.487 -13.011 -15.152 1.00 40.72 92 PRO A O 1
ATOM 738 N N . GLU A 1 93 ? -6.955 -15.203 -15.287 1.00 41.56 93 GLU A N 1
ATOM 739 C CA . GLU A 1 93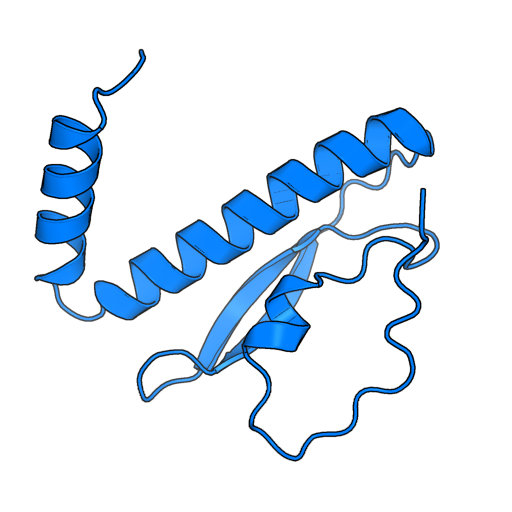 ? -5.508 -15.148 -15.498 1.00 41.56 93 GLU A CA 1
ATOM 740 C C . GLU A 1 93 ? -4.674 -14.300 -14.514 1.00 41.56 93 GLU A C 1
ATOM 742 O O . GLU A 1 93 ? -4.258 -13.178 -14.798 1.00 41.56 93 GLU A O 1
ATOM 747 N N . LEU A 1 94 ? -4.273 -14.912 -13.390 1.00 43.09 94 LEU A N 1
ATOM 748 C CA . LEU A 1 94 ? -2.943 -14.639 -12.830 1.00 43.09 94 LEU A CA 1
ATOM 749 C C . LEU A 1 94 ? -1.903 -15.318 -13.740 1.00 43.09 94 LEU A C 1
ATOM 751 O O . LEU A 1 94 ? -1.431 -16.415 -13.456 1.00 43.09 94 LEU A O 1
ATOM 755 N N . ARG A 1 95 ? -1.532 -14.673 -14.847 1.00 36.41 95 ARG A N 1
ATOM 756 C CA . ARG A 1 95 ? -0.204 -14.899 -15.428 1.00 36.41 95 ARG A CA 1
ATOM 757 C C . ARG A 1 95 ? 0.745 -13.982 -14.676 1.00 36.41 95 ARG A C 1
ATOM 759 O O . ARG A 1 95 ? 0.912 -12.822 -15.038 1.00 36.41 95 ARG A O 1
ATOM 766 N N . LEU A 1 96 ? 1.310 -14.476 -13.577 1.00 36.91 96 LEU A N 1
ATOM 767 C CA . LEU A 1 96 ? 2.541 -13.885 -13.065 1.00 36.91 96 LEU A CA 1
ATOM 768 C C . LEU A 1 96 ? 3.583 -14.092 -14.173 1.00 36.91 96 LEU A C 1
ATOM 770 O O 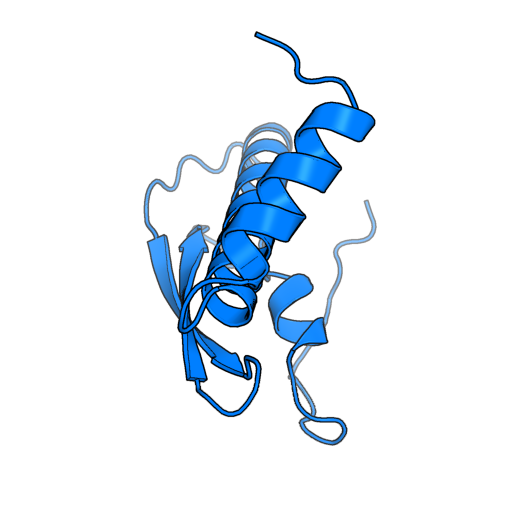. LEU A 1 96 ? 3.802 -15.246 -14.552 1.00 36.91 96 LEU A O 1
ATOM 774 N N . PRO A 1 97 ? 4.190 -13.038 -14.748 1.00 32.56 97 PRO A N 1
ATOM 775 C CA . PRO A 1 97 ? 5.410 -13.246 -15.499 1.00 32.56 97 PRO A CA 1
ATOM 776 C C . PRO A 1 97 ? 6.435 -13.736 -14.477 1.00 32.56 97 PRO A C 1
ATOM 778 O O . PRO A 1 97 ? 6.887 -12.975 -13.626 1.00 32.56 97 PRO A O 1
ATOM 781 N N . PHE A 1 98 ? 6.711 -15.038 -14.508 1.00 32.56 98 PHE A N 1
ATOM 782 C CA . PHE A 1 98 ? 7.922 -15.587 -13.928 1.00 32.56 98 PHE A CA 1
ATOM 783 C C . PHE A 1 98 ? 9.081 -14.930 -14.679 1.00 32.56 98 PHE A C 1
ATOM 785 O O . PHE A 1 98 ? 9.330 -15.253 -15.840 1.00 32.56 98 PHE A O 1
ATOM 792 N N . ILE A 1 99 ? 9.710 -13.952 -14.038 1.00 35.53 99 ILE A N 1
ATOM 793 C CA . ILE A 1 99 ? 11.071 -13.506 -14.324 1.00 35.53 99 ILE A CA 1
ATOM 794 C C . ILE A 1 99 ? 11.780 -13.507 -12.979 1.00 35.53 99 ILE A C 1
ATOM 796 O O . ILE A 1 99 ? 11.194 -12.936 -12.028 1.00 35.53 99 ILE A O 1
#

Secondary structure (DSSP, 8-state):
-PPPHHHHHHHHHHHHTSTTHHHHHHHHHHHHHHHHHHHHHHHHH------EEEEEEE-SSSEEEEEEEP-TTS----HHHHHTSPTT-PPS-------

pLDDT: mean 76.87, std 17.45, range [32.56, 95.88]